Protein AF-A0A9E8NDL8-F1 (afdb_monomer_lite)

Structure (mmCIF, N/CA/C/O backbone):
data_AF-A0A9E8NDL8-F1
#
_entry.id   AF-A0A9E8NDL8-F1
#
loop_
_atom_site.group_PDB
_atom_site.id
_atom_site.type_symbol
_atom_site.label_atom_id
_atom_site.label_alt_id
_atom_site.label_comp_id
_atom_site.label_asym_id
_atom_site.label_entity_id
_atom_site.label_seq_id
_atom_site.pdbx_PDB_ins_code
_atom_site.Cartn_x
_atom_site.Cartn_y
_atom_site.Cartn_z
_atom_site.occupancy
_atom_site.B_iso_or_equiv
_atom_site.auth_seq_id
_atom_site.auth_comp_id
_atom_site.auth_asym_id
_atom_site.auth_atom_id
_atom_site.pdbx_PDB_model_num
ATOM 1 N N . MET A 1 1 ? -22.858 -1.207 37.411 1.00 66.19 1 MET A N 1
ATOM 2 C CA . MET A 1 1 ? -22.950 -1.117 35.938 1.00 66.19 1 MET A CA 1
ATOM 3 C C . MET A 1 1 ? -21.885 -0.187 35.372 1.00 66.19 1 MET A C 1
ATOM 5 O O . MET A 1 1 ? -21.017 -0.704 34.689 1.00 66.19 1 MET A O 1
ATOM 9 N N . LEU A 1 2 ? -21.819 1.086 35.790 1.00 80.62 2 LEU A N 1
ATOM 10 C CA . LEU A 1 2 ? -20.748 2.028 35.395 1.00 80.62 2 LEU A CA 1
ATOM 11 C C . LEU A 1 2 ? -19.310 1.514 35.601 1.00 80.62 2 LEU A C 1
ATOM 13 O O . LEU A 1 2 ? -18.444 1.724 34.761 1.00 80.62 2 LEU A O 1
ATOM 17 N N . LEU A 1 3 ? -19.049 0.806 36.705 1.00 84.94 3 LEU A N 1
ATOM 18 C CA . LEU A 1 3 ? -17.711 0.276 36.996 1.00 84.94 3 LEU A CA 1
ATOM 19 C C . LEU A 1 3 ? -17.259 -0.784 35.976 1.00 84.94 3 LEU A C 1
ATOM 21 O O . LEU A 1 3 ? -16.079 -0.888 35.669 1.00 84.94 3 LEU A O 1
ATOM 25 N N . LEU A 1 4 ? -18.213 -1.558 35.455 1.00 86.62 4 LEU A N 1
ATOM 26 C CA . LEU A 1 4 ? -17.977 -2.638 34.499 1.00 86.62 4 LEU A CA 1
ATOM 27 C C . LEU A 1 4 ? -17.780 -2.062 33.088 1.00 86.62 4 LEU A C 1
ATOM 29 O O . LEU A 1 4 ? -16.875 -2.487 32.380 1.00 86.62 4 LEU A O 1
ATOM 33 N N . GLU A 1 5 ? -18.552 -1.032 32.727 1.00 82.44 5 GLU A N 1
ATOM 34 C CA . GLU A 1 5 ? -18.357 -0.259 31.492 1.00 82.44 5 GLU A CA 1
ATOM 35 C C . GLU A 1 5 ? -16.988 0.424 31.443 1.00 82.44 5 GLU A C 1
ATOM 37 O O . GLU A 1 5 ? -16.293 0.327 30.434 1.00 82.44 5 GLU A O 1
ATOM 42 N N . LEU A 1 6 ? -16.558 1.055 32.542 1.00 88.88 6 LEU A N 1
ATOM 43 C CA . LEU A 1 6 ? -15.237 1.680 32.623 1.00 88.88 6 LEU A CA 1
ATOM 44 C C . LEU A 1 6 ? -14.118 0.643 32.446 1.00 88.88 6 LEU A C 1
ATOM 46 O O . LEU A 1 6 ? -13.143 0.886 31.737 1.00 88.88 6 LEU A O 1
ATOM 50 N N . LEU A 1 7 ? -14.280 -0.534 33.056 1.00 90.00 7 LEU A N 1
ATOM 51 C CA . LEU A 1 7 ? -13.309 -1.621 32.966 1.00 90.00 7 LEU A CA 1
ATOM 52 C C . LEU A 1 7 ? -13.215 -2.170 31.536 1.00 90.00 7 LEU A C 1
ATOM 54 O O . LEU A 1 7 ? -12.114 -2.387 31.037 1.00 90.00 7 LEU A O 1
ATOM 58 N N . LEU A 1 8 ? -14.349 -2.304 30.840 1.00 88.81 8 LEU A N 1
ATOM 59 C CA . LEU A 1 8 ? -14.384 -2.678 29.424 1.00 88.81 8 LEU A CA 1
ATOM 60 C C . LEU A 1 8 ? -13.718 -1.626 28.533 1.00 88.81 8 LEU A C 1
ATOM 62 O O . LEU A 1 8 ? -12.987 -1.993 27.618 1.00 88.81 8 LEU A O 1
ATOM 66 N N . PHE A 1 9 ? -13.914 -0.337 28.815 1.00 89.19 9 PHE A N 1
ATOM 67 C CA . PHE A 1 9 ? -13.299 0.745 28.044 1.00 89.19 9 PHE A CA 1
ATOM 68 C C . PHE A 1 9 ? -11.769 0.738 28.169 1.00 89.19 9 PHE A C 1
ATOM 70 O O . PHE A 1 9 ? -11.055 0.874 27.176 1.00 89.19 9 PHE A O 1
ATOM 77 N N . ILE A 1 10 ? -11.261 0.502 29.383 1.00 89.31 10 ILE A N 1
ATOM 78 C CA . ILE A 1 10 ? -9.822 0.376 29.648 1.00 89.31 10 ILE A CA 1
ATOM 79 C C . ILE A 1 10 ? -9.252 -0.865 28.953 1.00 89.31 10 ILE A C 1
ATOM 81 O O . ILE A 1 10 ? -8.210 -0.781 28.304 1.00 89.31 10 ILE A O 1
ATOM 85 N N . VAL A 1 11 ? -9.942 -2.007 29.040 1.00 91.00 11 VAL A N 1
ATOM 86 C CA . VAL A 1 11 ? -9.509 -3.253 28.389 1.00 91.00 11 VAL A CA 1
ATOM 87 C C . VAL A 1 11 ? -9.508 -3.110 26.867 1.00 91.00 11 VAL A C 1
ATOM 89 O O . VAL A 1 11 ? -8.539 -3.510 26.226 1.00 91.00 11 VAL A O 1
ATOM 92 N N . ALA A 1 12 ? -10.537 -2.494 26.283 1.00 89.12 12 ALA A N 1
ATOM 93 C CA . ALA A 1 12 ? -10.608 -2.244 24.846 1.00 89.12 12 ALA A CA 1
ATOM 94 C C . ALA A 1 12 ? -9.499 -1.289 24.375 1.00 89.12 12 ALA A C 1
ATOM 96 O O . ALA A 1 12 ? -8.852 -1.552 23.362 1.00 89.12 12 ALA A O 1
ATOM 97 N N . GLY A 1 13 ? -9.230 -0.223 25.137 1.00 85.25 13 GLY A N 1
ATOM 98 C CA . GLY A 1 13 ? -8.137 0.709 24.855 1.00 85.25 13 GLY A CA 1
ATOM 99 C C . GLY A 1 13 ? -6.764 0.039 24.921 1.00 85.25 13 GLY A C 1
ATOM 100 O O . GLY A 1 13 ? -5.952 0.206 24.012 1.00 85.25 13 GLY A O 1
ATOM 101 N N . MET A 1 14 ? -6.523 -0.782 25.948 1.00 89.88 14 MET A N 1
ATOM 102 C CA . MET A 1 14 ? -5.291 -1.568 26.053 1.00 89.88 14 MET A CA 1
ATOM 103 C C . MET A 1 14 ? -5.152 -2.562 24.901 1.00 89.88 14 MET A C 1
ATOM 105 O O . MET A 1 14 ? -4.080 -2.662 24.314 1.00 89.88 14 MET A O 1
ATOM 109 N N . PHE A 1 15 ? -6.230 -3.256 24.536 1.00 91.19 15 PHE A N 1
ATOM 110 C CA . PHE A 1 15 ? -6.218 -4.211 23.434 1.00 91.19 15 PHE A CA 1
ATOM 111 C C . PHE A 1 15 ? -5.872 -3.533 22.103 1.00 91.19 15 PHE A C 1
ATOM 113 O O . PHE A 1 15 ? -4.973 -3.987 21.397 1.00 91.19 15 PHE A O 1
ATOM 120 N N . ALA A 1 16 ? -6.517 -2.406 21.789 1.00 87.75 16 ALA A N 1
ATOM 121 C CA . ALA A 1 16 ? -6.223 -1.627 20.587 1.00 87.75 16 ALA A CA 1
ATOM 122 C C . ALA A 1 16 ? -4.769 -1.120 20.567 1.00 87.75 16 ALA A C 1
ATOM 124 O O . ALA A 1 16 ? -4.100 -1.196 19.536 1.00 87.75 16 ALA A O 1
ATOM 125 N N . PHE A 1 17 ? -4.251 -0.663 21.712 1.00 88.69 17 PHE A N 1
ATOM 126 C CA . PHE A 1 17 ? -2.861 -0.229 21.844 1.00 88.69 17 PHE A CA 1
ATOM 127 C C . PHE A 1 17 ? -1.868 -1.379 21.614 1.00 88.69 17 PHE A C 1
ATOM 129 O O . PHE A 1 17 ? -0.896 -1.221 20.874 1.00 88.69 17 PHE A O 1
ATOM 136 N N . THR A 1 18 ? -2.126 -2.556 22.191 1.00 88.69 18 THR A N 1
ATOM 137 C CA . THR A 1 18 ? -1.294 -3.749 21.997 1.00 88.69 18 THR A CA 1
ATOM 138 C C . THR A 1 18 ? -1.304 -4.214 20.542 1.00 88.69 18 THR A C 1
ATOM 140 O O . THR A 1 18 ? -0.240 -4.481 19.990 1.00 88.69 18 THR A O 1
ATOM 143 N N . VAL A 1 19 ? -2.474 -4.264 19.896 1.00 88.75 19 VAL A N 1
ATOM 144 C CA . VAL A 1 19 ? -2.586 -4.639 18.476 1.00 88.75 19 VAL A CA 1
ATOM 145 C C . VAL A 1 19 ? -1.824 -3.655 17.588 1.00 88.75 19 VAL A C 1
ATOM 147 O O . VAL A 1 19 ? -1.087 -4.089 16.707 1.00 88.75 19 VAL A O 1
ATOM 150 N N . SER A 1 20 ? -1.930 -2.350 17.858 1.00 85.88 20 SER A N 1
ATOM 151 C CA . SER A 1 20 ? -1.193 -1.318 17.119 1.00 85.88 20 SER A CA 1
ATOM 152 C C . SER A 1 20 ? 0.325 -1.506 17.230 1.00 85.88 20 SER A C 1
ATOM 154 O O . SER A 1 20 ? 1.029 -1.525 16.223 1.00 85.88 20 SER A O 1
ATOM 156 N N . LYS A 1 21 ? 0.836 -1.771 18.440 1.00 84.50 21 LYS A N 1
ATOM 157 C CA . LYS A 1 21 ? 2.268 -2.029 18.654 1.00 84.50 21 LYS A CA 1
ATOM 158 C C . LYS A 1 21 ? 2.763 -3.315 18.000 1.00 84.50 21 LYS A C 1
ATOM 160 O O . LYS A 1 21 ? 3.894 -3.356 17.522 1.00 84.50 21 LYS A O 1
ATOM 165 N N . ILE A 1 22 ? 1.934 -4.355 17.964 1.00 82.62 22 ILE A N 1
ATOM 166 C CA . ILE A 1 22 ? 2.263 -5.603 17.267 1.00 82.62 22 ILE A CA 1
ATOM 167 C C . ILE A 1 22 ? 2.302 -5.376 15.753 1.00 82.62 22 ILE A C 1
ATOM 169 O O . ILE A 1 22 ? 3.222 -5.864 15.104 1.00 82.62 22 ILE A O 1
ATOM 173 N N . ALA A 1 23 ? 1.355 -4.618 15.194 1.00 76.62 23 ALA A N 1
ATOM 174 C CA . ALA A 1 23 ? 1.347 -4.279 13.772 1.00 76.62 23 ALA A CA 1
ATOM 175 C C . ALA A 1 23 ? 2.606 -3.488 13.373 1.00 76.62 23 ALA A C 1
ATOM 177 O O . ALA A 1 23 ? 3.295 -3.877 12.433 1.00 76.62 23 ALA A O 1
ATOM 178 N N . GLU A 1 24 ? 2.962 -2.464 14.153 1.00 75.50 24 GLU A N 1
ATOM 179 C CA . GLU A 1 24 ? 4.178 -1.660 13.961 1.00 75.50 24 GLU A CA 1
ATOM 180 C C . GLU A 1 24 ? 5.455 -2.523 14.049 1.00 75.50 24 GLU A C 1
ATOM 182 O O . GLU A 1 24 ? 6.383 -2.392 13.247 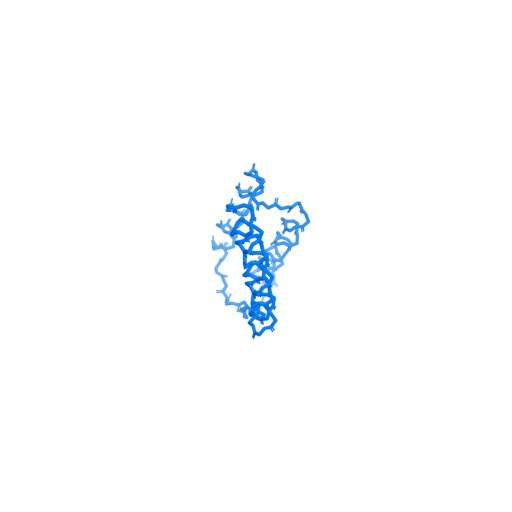1.00 75.50 24 GLU A O 1
ATOM 187 N N . TRP A 1 25 ? 5.495 -3.475 14.988 1.00 76.25 25 TRP A N 1
ATOM 188 C CA . TRP A 1 25 ? 6.608 -4.416 15.117 1.00 76.25 25 TRP A CA 1
ATOM 189 C C . TRP A 1 25 ? 6.704 -5.392 13.933 1.00 76.25 25 TRP A C 1
ATOM 191 O O . TRP A 1 25 ? 7.807 -5.653 13.455 1.00 76.25 25 TRP A O 1
ATOM 201 N N . ILE A 1 26 ? 5.576 -5.904 13.427 1.00 74.12 26 ILE A N 1
ATOM 202 C CA . ILE A 1 26 ? 5.536 -6.792 12.252 1.00 74.12 26 ILE A CA 1
ATOM 203 C C . ILE A 1 26 ? 6.025 -6.057 11.003 1.00 74.12 26 I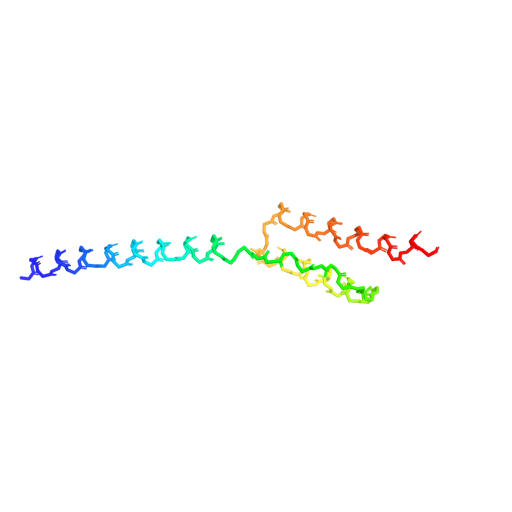LE A C 1
ATOM 205 O O . ILE A 1 26 ? 6.825 -6.615 10.258 1.00 74.12 26 ILE A O 1
ATOM 209 N N . GLU A 1 27 ? 5.591 -4.816 10.794 1.00 67.88 27 GLU A N 1
ATOM 210 C CA . GLU A 1 27 ? 6.018 -3.988 9.660 1.00 67.88 27 GLU A CA 1
ATOM 211 C C . GLU A 1 27 ? 7.526 -3.694 9.704 1.00 67.88 27 GLU A C 1
ATOM 213 O O . GLU A 1 27 ? 8.204 -3.719 8.679 1.00 67.88 27 GLU A O 1
ATOM 218 N N . THR A 1 28 ? 8.083 -3.530 10.908 1.00 69.94 28 THR A N 1
ATOM 219 C CA . THR A 1 28 ? 9.528 -3.341 11.110 1.00 69.94 28 THR A CA 1
ATOM 220 C C . THR A 1 28 ? 10.331 -4.636 10.911 1.00 69.94 28 THR A C 1
ATOM 222 O O . THR A 1 28 ? 11.446 -4.601 10.394 1.00 69.94 28 THR A O 1
ATOM 225 N N . GLN A 1 29 ? 9.803 -5.790 11.337 1.00 69.31 29 GLN A N 1
ATOM 226 C CA . GLN A 1 29 ? 10.485 -7.091 11.223 1.00 69.31 29 GLN A CA 1
ATOM 227 C C . GLN A 1 29 ? 10.389 -7.695 9.819 1.00 69.31 29 GLN A C 1
ATOM 229 O O . GLN A 1 29 ? 11.292 -8.411 9.383 1.00 69.31 29 GLN A O 1
ATOM 234 N N . PHE A 1 30 ? 9.306 -7.401 9.105 1.00 58.28 30 PHE A N 1
ATOM 235 C CA . PHE A 1 30 ? 9.091 -7.792 7.722 1.00 58.28 30 PHE A CA 1
ATOM 236 C C . PHE A 1 30 ? 8.959 -6.532 6.871 1.00 58.28 30 PHE A C 1
ATOM 238 O O . PHE A 1 30 ? 7.860 -6.249 6.387 1.00 58.28 30 PHE A O 1
ATOM 245 N N . PRO A 1 31 ? 10.064 -5.794 6.636 1.00 55.22 31 PRO A N 1
ATOM 246 C CA . PRO A 1 31 ? 10.043 -4.795 5.585 1.00 55.22 31 PRO A CA 1
ATOM 247 C C . PRO A 1 31 ? 9.591 -5.518 4.312 1.00 55.22 31 PRO A C 1
ATOM 249 O O . PRO A 1 31 ? 10.078 -6.633 4.054 1.00 55.22 31 PRO A O 1
ATOM 252 N N . PRO A 1 32 ? 8.629 -4.975 3.546 1.00 58.19 32 PRO A N 1
ATOM 253 C CA . PRO A 1 32 ? 8.245 -5.568 2.280 1.00 58.19 32 PRO A CA 1
ATOM 254 C C . PRO A 1 32 ? 9.522 -5.702 1.459 1.00 58.19 32 PRO A C 1
ATOM 256 O O . PRO A 1 32 ? 10.099 -4.710 1.028 1.00 58.19 32 PRO A O 1
ATOM 259 N N . LYS A 1 33 ? 10.024 -6.938 1.334 1.00 52.97 33 LYS A N 1
ATOM 260 C CA . LYS A 1 33 ? 11.209 -7.221 0.533 1.00 52.97 33 LYS A CA 1
ATOM 261 C C . LYS A 1 33 ? 10.910 -6.679 -0.854 1.00 52.97 33 LYS A C 1
ATOM 263 O O . LYS A 1 33 ? 10.035 -7.231 -1.528 1.00 52.97 33 LYS A O 1
ATOM 268 N N . GLU A 1 34 ? 11.637 -5.643 -1.261 1.00 56.66 34 GLU A N 1
ATOM 269 C CA . GLU A 1 34 ? 11.813 -5.301 -2.664 1.00 56.66 34 GLU A CA 1
ATOM 270 C C . GLU A 1 34 ? 12.2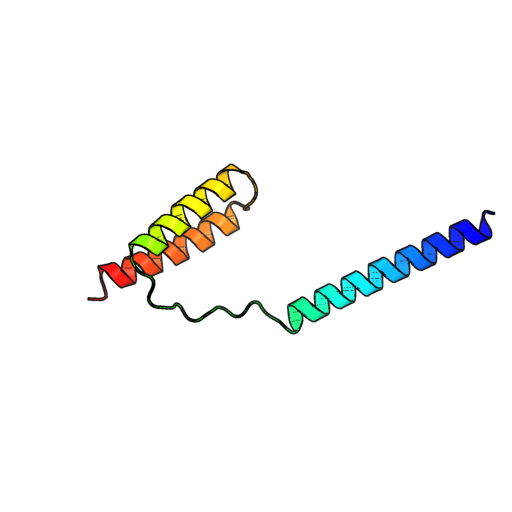71 -6.589 -3.337 1.00 56.66 34 GLU A C 1
ATOM 272 O O . GLU A 1 34 ? 13.379 -7.093 -3.125 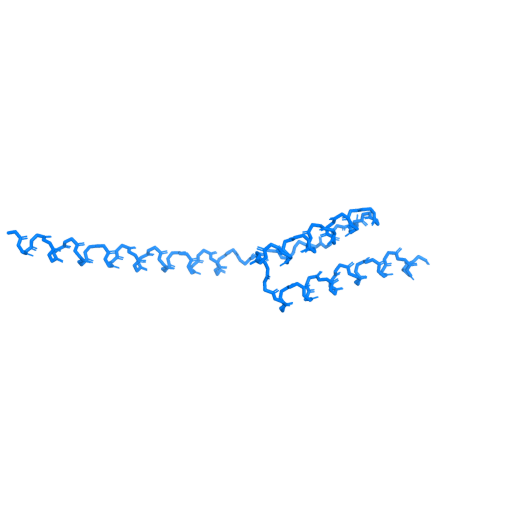1.00 56.66 34 GLU A O 1
ATOM 277 N N . LYS A 1 35 ? 11.334 -7.247 -4.021 1.00 56.16 35 LYS A N 1
ATOM 278 C CA . LYS A 1 35 ? 11.663 -8.448 -4.769 1.00 56.16 35 LYS A CA 1
ATOM 279 C C . LYS A 1 35 ? 12.638 -7.981 -5.842 1.00 56.16 35 LYS A C 1
ATOM 281 O O . LYS A 1 35 ? 12.288 -7.042 -6.554 1.00 56.16 35 LYS A O 1
ATOM 286 N N . PRO A 1 36 ? 13.809 -8.626 -5.991 1.00 53.28 36 PRO A N 1
ATOM 287 C CA . PRO A 1 36 ? 14.679 -8.320 -7.112 1.00 53.28 36 PRO A CA 1
ATOM 288 C C . PRO A 1 36 ? 13.838 -8.431 -8.388 1.00 53.28 36 PRO A C 1
ATOM 290 O O . PRO A 1 36 ? 13.053 -9.391 -8.490 1.00 53.28 36 PRO A O 1
ATOM 293 N N . PRO A 1 37 ? 13.927 -7.456 -9.311 1.00 56.38 37 PRO A N 1
ATOM 294 C CA . PRO A 1 37 ? 13.110 -7.452 -10.508 1.00 56.38 37 PRO A CA 1
ATOM 295 C C . PRO A 1 37 ? 13.402 -8.748 -11.259 1.00 56.38 37 PRO A C 1
ATOM 297 O O . PRO A 1 37 ? 14.485 -8.969 -11.798 1.00 56.38 37 PRO A O 1
ATOM 300 N N . ARG A 1 38 ? 12.441 -9.679 -11.234 1.00 60.34 38 ARG A N 1
ATOM 301 C CA . ARG A 1 38 ? 12.457 -10.795 -12.178 1.00 60.34 38 ARG A CA 1
ATOM 302 C C . ARG A 1 38 ? 12.419 -10.171 -13.571 1.00 60.34 38 ARG A C 1
ATOM 304 O O . ARG A 1 38 ? 11.695 -9.189 -13.726 1.00 60.34 38 ARG A O 1
ATOM 311 N N . PRO A 1 39 ? 13.118 -10.733 -14.570 1.00 57.66 39 PRO A N 1
ATOM 312 C CA . PRO A 1 39 ? 13.019 -10.254 -15.942 1.00 57.66 39 PRO A CA 1
ATOM 313 C C . PRO A 1 39 ? 11.562 -10.401 -16.391 1.00 57.66 39 PRO A C 1
ATOM 315 O O . PRO A 1 39 ? 11.093 -11.493 -16.724 1.00 57.66 39 PRO A O 1
ATOM 318 N N . ARG A 1 40 ? 10.816 -9.302 -16.284 1.00 62.78 40 ARG A N 1
ATOM 319 C CA . ARG A 1 40 ? 9.402 -9.220 -16.621 1.00 62.78 40 ARG A CA 1
ATOM 320 C C . ARG A 1 40 ? 9.294 -9.107 -18.124 1.00 62.78 40 ARG A C 1
ATOM 322 O O . ARG A 1 40 ? 10.062 -8.406 -18.774 1.00 62.78 40 ARG A O 1
ATOM 329 N N . ARG A 1 41 ? 8.328 -9.803 -18.711 1.00 69.38 41 ARG A N 1
ATOM 330 C CA . ARG A 1 41 ? 8.071 -9.642 -20.146 1.00 69.38 41 ARG A CA 1
ATOM 331 C C . ARG A 1 41 ? 7.360 -8.311 -20.374 1.00 69.38 41 ARG A C 1
ATOM 333 O O . ARG A 1 41 ? 6.495 -7.927 -19.595 1.00 69.38 41 ARG A O 1
ATOM 340 N N . ARG A 1 42 ? 7.616 -7.664 -21.515 1.00 69.94 42 ARG A N 1
ATOM 341 C CA . ARG A 1 42 ? 6.973 -6.398 -21.934 1.00 69.94 42 ARG A CA 1
ATOM 342 C C . ARG A 1 42 ? 5.439 -6.385 -21.780 1.00 69.94 42 ARG A C 1
ATOM 344 O O . ARG A 1 42 ? 4.841 -5.351 -21.505 1.00 69.94 42 ARG A O 1
ATOM 351 N N . ARG A 1 43 ? 4.789 -7.544 -21.955 1.00 70.94 43 ARG A N 1
ATOM 352 C CA . ARG A 1 43 ? 3.334 -7.718 -21.776 1.00 70.94 43 ARG A CA 1
ATOM 353 C C . ARG A 1 43 ? 2.878 -7.640 -20.317 1.00 70.94 43 ARG A C 1
ATOM 355 O O . ARG A 1 43 ? 1.780 -7.161 -20.075 1.00 70.94 43 ARG A O 1
ATOM 362 N N . GLU A 1 44 ? 3.695 -8.107 -19.380 1.00 74.88 44 GLU A N 1
ATOM 363 C CA . GLU A 1 44 ? 3.375 -8.113 -17.948 1.00 74.88 44 GLU A CA 1
ATOM 364 C C . GLU A 1 44 ? 3.450 -6.698 -17.376 1.00 74.88 44 GLU A C 1
ATOM 366 O O . GLU A 1 44 ? 2.539 -6.282 -16.675 1.00 74.88 44 GLU A O 1
ATOM 371 N N . ILE A 1 45 ? 4.461 -5.921 -17.776 1.00 73.75 45 ILE A N 1
ATOM 372 C CA . ILE A 1 45 ? 4.597 -4.510 -17.378 1.00 73.75 45 ILE A CA 1
ATOM 373 C C . ILE A 1 45 ? 3.409 -3.682 -17.879 1.00 73.75 45 ILE A C 1
ATOM 375 O O . ILE A 1 45 ? 2.869 -2.860 -17.146 1.00 73.75 45 ILE A O 1
ATOM 379 N N . LYS A 1 46 ? 2.947 -3.933 -19.112 1.00 77.12 46 LYS A N 1
ATOM 380 C CA . LYS A 1 46 ? 1.772 -3.247 -19.663 1.00 77.12 46 LYS A CA 1
ATOM 381 C C . LYS A 1 46 ? 0.486 -3.586 -18.899 1.00 77.12 46 LYS A C 1
ATOM 383 O O . LYS A 1 46 ? -0.310 -2.693 -18.636 1.00 77.12 46 LYS A O 1
ATOM 388 N N . ALA A 1 47 ? 0.298 -4.857 -18.541 1.00 79.44 47 ALA A N 1
ATOM 389 C CA . ALA A 1 47 ? -0.852 -5.284 -17.747 1.00 79.44 47 ALA A CA 1
ATOM 390 C C . ALA A 1 47 ? -0.828 -4.671 -16.336 1.00 79.44 47 ALA A C 1
ATOM 392 O O . ALA A 1 47 ? -1.864 -4.214 -15.859 1.00 79.44 47 ALA A O 1
ATOM 393 N N . ASP A 1 48 ? 0.347 -4.599 -15.703 1.00 77.50 48 ASP A N 1
ATOM 394 C CA . ASP A 1 48 ? 0.515 -3.938 -14.405 1.00 77.50 48 ASP A CA 1
ATOM 395 C C . ASP A 1 48 ? 0.217 -2.430 -14.493 1.00 77.50 48 ASP A C 1
ATOM 397 O O . ASP A 1 48 ? -0.431 -1.901 -13.593 1.00 77.50 48 ASP A O 1
ATOM 401 N N . LEU A 1 49 ? 0.594 -1.748 -15.586 1.00 79.50 49 LEU A N 1
ATOM 402 C CA . LEU A 1 49 ? 0.249 -0.335 -15.818 1.00 79.50 49 LEU A CA 1
ATOM 403 C C . LEU A 1 49 ? -1.269 -0.116 -15.941 1.00 79.50 49 LEU A C 1
ATOM 405 O O . LEU A 1 49 ? -1.808 0.815 -15.342 1.00 79.50 49 LEU A O 1
ATOM 409 N N . ASP A 1 50 ? -1.964 -0.983 -16.685 1.00 82.12 50 ASP A N 1
ATOM 410 C CA . ASP A 1 50 ? -3.423 -0.910 -16.851 1.00 82.12 50 ASP A CA 1
ATOM 411 C C . ASP A 1 50 ? -4.147 -1.123 -15.509 1.00 82.12 50 ASP A C 1
ATOM 413 O O . ASP A 1 50 ? -5.100 -0.407 -15.179 1.00 82.12 50 ASP A O 1
ATOM 417 N N . VAL A 1 51 ? -3.670 -2.072 -14.694 1.00 82.19 51 VAL A N 1
ATOM 418 C CA . VAL A 1 51 ? -4.196 -2.307 -13.342 1.00 82.19 51 VAL A CA 1
ATOM 419 C C . VAL A 1 51 ? -3.909 -1.106 -12.439 1.00 82.19 51 VAL A C 1
ATOM 421 O O . VAL A 1 51 ? -4.829 -0.630 -11.769 1.00 82.19 51 VAL A O 1
ATOM 424 N N . LEU A 1 52 ? -2.689 -0.565 -12.464 1.00 83.56 52 LEU A N 1
ATOM 425 C CA . LEU A 1 52 ? -2.291 0.592 -11.661 1.00 83.56 52 LEU A CA 1
ATOM 426 C C . LEU A 1 52 ? -3.158 1.822 -11.982 1.00 83.56 52 LEU A C 1
ATOM 428 O O . LEU A 1 52 ? -3.715 2.444 -11.073 1.00 83.56 52 LEU A O 1
ATOM 432 N N . TYR A 1 53 ? -3.374 2.107 -13.267 1.00 81.25 53 TYR A N 1
ATOM 433 C CA . TYR A 1 53 ? -4.260 3.179 -13.723 1.00 81.25 53 TYR A CA 1
ATOM 434 C C . TYR A 1 53 ? -5.707 2.974 -13.256 1.00 81.25 53 TYR A C 1
ATOM 436 O O . TYR A 1 53 ? -6.355 3.909 -12.777 1.00 81.25 53 TYR A O 1
ATOM 444 N N . SER A 1 54 ? -6.215 1.739 -13.329 1.00 81.88 54 SER A N 1
ATOM 445 C CA . SER A 1 54 ? -7.565 1.426 -12.849 1.00 81.88 54 SER A CA 1
ATOM 446 C C . SER A 1 54 ? -7.716 1.642 -11.338 1.00 81.88 54 SER A C 1
ATOM 448 O O . SER A 1 54 ? -8.732 2.181 -10.897 1.00 81.88 54 SER A O 1
ATOM 450 N N . SER A 1 55 ? -6.690 1.303 -10.552 1.00 78.19 55 SER A N 1
ATOM 451 C CA . SER A 1 55 ? -6.686 1.474 -9.097 1.00 78.19 55 SER A CA 1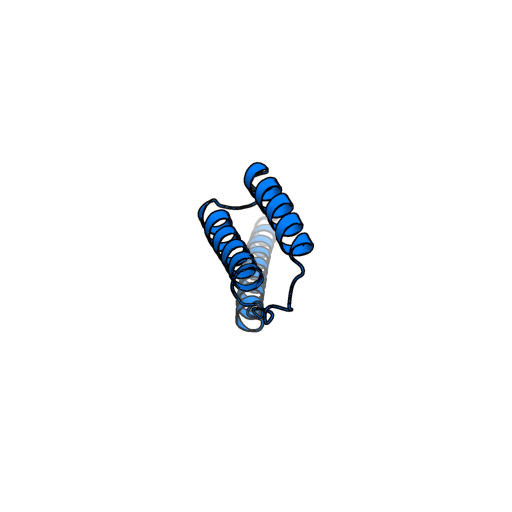
ATOM 452 C C . SER A 1 55 ? -6.565 2.937 -8.657 1.00 78.19 55 SER A C 1
ATOM 454 O O . SER A 1 55 ? -7.262 3.346 -7.729 1.00 78.19 55 SER A O 1
ATOM 456 N N . TYR A 1 56 ? -5.783 3.756 -9.371 1.00 78.00 56 TYR A N 1
ATOM 457 C CA . TYR A 1 56 ? -5.763 5.210 -9.176 1.00 78.00 56 TYR A CA 1
ATOM 458 C C . TYR A 1 56 ? -7.132 5.827 -9.486 1.00 78.00 56 TYR A C 1
ATOM 460 O O . TYR A 1 56 ? -7.685 6.567 -8.676 1.00 78.00 56 TYR A O 1
ATOM 468 N N . ARG A 1 57 ? -7.757 5.435 -10.606 1.00 80.94 57 ARG A N 1
ATOM 469 C CA . ARG A 1 57 ? -9.100 5.909 -10.982 1.00 80.94 57 ARG A CA 1
ATOM 470 C C . ARG A 1 57 ? -10.181 5.532 -9.961 1.00 80.94 57 ARG A C 1
ATOM 472 O O . ARG A 1 57 ? -11.167 6.249 -9.825 1.00 80.94 57 ARG A O 1
ATOM 479 N N . GLN A 1 58 ? -10.014 4.411 -9.262 1.00 86.38 58 GLN A N 1
ATOM 480 C CA . GLN A 1 58 ? -10.909 3.969 -8.188 1.00 86.38 58 GLN A CA 1
ATOM 481 C C . GLN A 1 58 ? -10.646 4.676 -6.846 1.00 86.38 58 GLN A C 1
ATOM 483 O O . GLN A 1 58 ? -11.368 4.419 -5.886 1.00 86.38 58 GLN A O 1
ATOM 488 N N . GLY A 1 59 ? -9.639 5.553 -6.763 1.00 82.31 59 GLY A N 1
ATOM 489 C CA . GLY A 1 59 ? -9.239 6.223 -5.523 1.00 82.31 59 GLY A CA 1
ATOM 490 C C . GLY A 1 59 ? -8.571 5.289 -4.511 1.00 82.31 59 GLY A C 1
ATOM 491 O O . GLY A 1 59 ? -8.472 5.632 -3.337 1.00 82.31 59 GLY A O 1
ATOM 492 N N . LEU A 1 60 ? -8.138 4.100 -4.948 1.00 78.44 60 LEU A N 1
ATOM 493 C CA . LEU A 1 60 ? -7.436 3.119 -4.113 1.00 78.44 60 LEU A CA 1
ATOM 494 C C . LEU A 1 60 ? -5.938 3.426 -3.991 1.00 78.44 60 LEU A C 1
ATOM 496 O O . LEU A 1 60 ? -5.273 2.860 -3.127 1.00 78.44 60 LEU A O 1
ATOM 500 N N . LEU A 1 61 ? -5.413 4.293 -4.862 1.00 75.94 61 LEU A N 1
ATOM 501 C CA . LEU A 1 61 ? -4.043 4.786 -4.812 1.00 75.94 61 LEU A CA 1
ATOM 502 C C . LEU A 1 61 ? -4.018 6.307 -4.705 1.00 75.94 61 LEU A C 1
ATOM 504 O O . LEU A 1 61 ? -4.734 7.001 -5.425 1.00 75.94 61 LEU A O 1
ATOM 508 N N . ASP A 1 62 ? -3.130 6.789 -3.842 1.00 78.06 62 ASP A N 1
ATOM 509 C CA . ASP A 1 62 ? -2.755 8.195 -3.770 1.00 78.06 62 ASP A CA 1
ATOM 510 C C . ASP A 1 62 ? -1.909 8.599 -4.990 1.00 78.06 62 ASP A C 1
ATOM 512 O O . ASP A 1 62 ? -1.174 7.783 -5.555 1.00 78.06 62 ASP A O 1
ATOM 516 N N . GLU A 1 63 ? -1.992 9.863 -5.396 1.00 75.12 63 GLU A N 1
ATOM 517 C CA . GLU A 1 63 ? -1.358 10.370 -6.620 1.00 75.12 63 GLU A CA 1
ATOM 518 C C . GLU A 1 63 ? 0.171 10.253 -6.573 1.00 75.12 63 GLU A C 1
ATOM 520 O O . GLU A 1 63 ? 0.797 9.840 -7.551 1.00 75.12 63 GLU A O 1
ATOM 525 N N . ALA A 1 64 ? 0.770 10.495 -5.403 1.00 76.88 64 ALA A N 1
ATOM 526 C CA . ALA A 1 64 ? 2.203 10.315 -5.191 1.00 76.88 64 ALA A CA 1
ATOM 527 C C . ALA A 1 64 ? 2.637 8.842 -5.325 1.00 76.88 64 ALA A C 1
ATOM 529 O O . ALA A 1 64 ? 3.706 8.551 -5.861 1.00 76.88 64 ALA A O 1
ATOM 530 N N . GLN A 1 65 ? 1.799 7.898 -4.879 1.00 73.12 65 GLN A N 1
ATOM 531 C CA . GLN A 1 65 ? 2.073 6.463 -5.008 1.00 73.12 65 GLN A CA 1
ATOM 532 C C . GLN A 1 65 ? 1.876 5.971 -6.444 1.00 73.12 65 GLN A C 1
ATOM 534 O O . GLN A 1 65 ? 2.625 5.107 -6.905 1.00 73.12 65 GLN A O 1
ATOM 539 N N . TYR A 1 66 ? 0.886 6.521 -7.151 1.00 76.31 66 TYR A N 1
ATOM 540 C CA . TYR A 1 66 ? 0.643 6.234 -8.560 1.00 76.31 66 TYR A CA 1
ATOM 541 C C . TYR A 1 66 ? 1.823 6.688 -9.424 1.00 76.31 66 TYR A C 1
ATOM 543 O O . TYR A 1 66 ? 2.326 5.893 -10.215 1.00 76.31 66 TYR A O 1
ATOM 551 N N . LEU A 1 67 ? 2.307 7.919 -9.229 1.00 78.69 67 LEU A N 1
ATOM 552 C CA . LEU A 1 67 ? 3.457 8.464 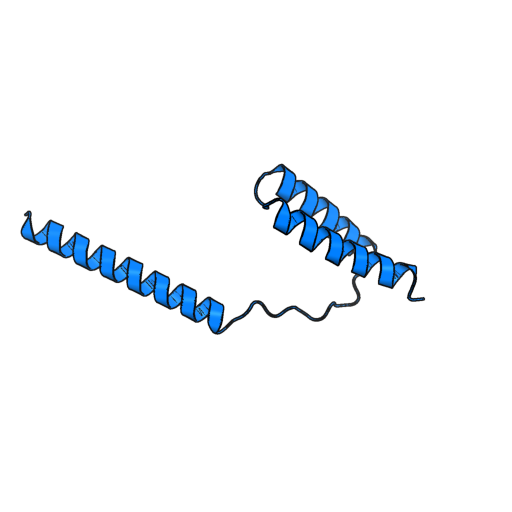-9.956 1.00 78.69 67 LEU A CA 1
ATOM 553 C C . LEU A 1 67 ? 4.718 7.628 -9.728 1.00 78.69 67 LEU A C 1
ATOM 555 O O . LEU A 1 67 ? 5.310 7.150 -10.689 1.00 78.69 67 LEU A O 1
ATOM 559 N N . ASN A 1 68 ? 5.061 7.356 -8.467 1.00 80.06 68 ASN A N 1
ATOM 560 C CA . ASN A 1 68 ? 6.282 6.623 -8.130 1.00 80.06 68 ASN A CA 1
ATOM 561 C C . ASN A 1 68 ? 6.287 5.192 -8.711 1.00 80.06 68 ASN A C 1
ATOM 563 O O . ASN A 1 68 ? 7.270 4.751 -9.297 1.00 80.06 68 ASN A O 1
ATOM 567 N N . ARG A 1 69 ? 5.153 4.474 -8.633 1.00 74.94 69 ARG A N 1
ATOM 568 C CA . ARG A 1 69 ? 5.037 3.131 -9.234 1.00 74.94 69 ARG A CA 1
ATOM 569 C C . ARG A 1 69 ? 4.972 3.145 -10.758 1.00 74.94 69 ARG A C 1
ATOM 571 O O . ARG A 1 69 ? 5.349 2.157 -11.384 1.00 74.94 69 ARG A O 1
ATOM 578 N N . THR A 1 70 ? 4.453 4.215 -11.353 1.00 82.56 70 THR A N 1
ATOM 579 C CA . THR A 1 70 ? 4.413 4.358 -12.811 1.00 82.56 70 THR A CA 1
ATOM 580 C C . THR A 1 70 ? 5.820 4.582 -13.353 1.00 82.56 70 THR A C 1
ATOM 582 O O . THR A 1 70 ? 6.197 3.899 -14.302 1.00 82.56 70 THR A O 1
ATOM 585 N N . ASP A 1 71 ? 6.606 5.453 -12.715 1.00 82.06 71 ASP A N 1
ATOM 586 C CA . ASP A 1 71 ? 8.000 5.709 -13.092 1.00 82.06 71 ASP A CA 1
ATOM 587 C C . ASP A 1 71 ? 8.845 4.430 -13.002 1.00 82.06 71 ASP A C 1
ATOM 589 O O . ASP A 1 71 ? 9.504 4.063 -13.971 1.00 82.06 71 ASP A O 1
ATOM 593 N N . GLU A 1 72 ? 8.718 3.657 -11.919 1.00 81.88 72 GLU A N 1
ATOM 594 C CA . GLU A 1 72 ? 9.441 2.386 -11.762 1.00 81.88 72 GLU A CA 1
ATOM 595 C C . GLU A 1 72 ? 9.098 1.356 -12.863 1.00 81.88 72 GLU A C 1
ATOM 597 O O . GLU A 1 72 ? 9.967 0.639 -13.370 1.00 81.88 72 GLU A O 1
ATOM 602 N N . LEU A 1 73 ? 7.824 1.269 -13.266 1.00 79.56 73 LEU A N 1
ATOM 603 C CA . LEU A 1 73 ? 7.387 0.370 -14.342 1.00 79.56 73 LEU A CA 1
ATOM 604 C C . LEU A 1 73 ? 7.831 0.859 -15.729 1.00 79.56 73 LEU A C 1
ATOM 606 O O . LEU A 1 73 ? 8.104 0.035 -16.607 1.00 79.56 73 LEU A O 1
ATOM 610 N N . ILE A 1 74 ? 7.903 2.176 -15.937 1.00 81.25 74 ILE A N 1
ATOM 611 C CA . ILE A 1 74 ? 8.423 2.780 -17.168 1.00 81.25 74 ILE A CA 1
ATOM 612 C C . ILE A 1 74 ? 9.930 2.541 -17.278 1.00 81.25 74 ILE A C 1
ATOM 614 O O . ILE A 1 74 ? 10.386 2.154 -18.354 1.00 81.25 74 ILE A O 1
ATOM 618 N N . ASP A 1 75 ? 10.679 2.674 -16.186 1.00 81.00 75 ASP A N 1
ATOM 619 C CA . ASP A 1 75 ? 12.117 2.401 -16.155 1.00 81.00 75 ASP A CA 1
ATOM 620 C C . ASP A 1 75 ? 12.410 0.931 -16.485 1.00 81.00 75 ASP A C 1
ATOM 622 O O . ASP A 1 75 ? 13.225 0.644 -17.365 1.00 81.00 75 ASP A O 1
ATOM 626 N N . GLN A 1 76 ? 11.653 -0.010 -15.904 1.00 75.00 76 GLN A N 1
ATOM 627 C CA . GLN A 1 76 ? 11.740 -1.436 -16.261 1.00 75.00 76 GLN A CA 1
ATOM 628 C C . GLN A 1 76 ? 11.408 -1.690 -17.742 1.00 75.00 76 GLN A C 1
ATOM 630 O O . GLN A 1 76 ? 11.987 -2.572 -18.381 1.00 75.00 76 GLN A O 1
ATOM 635 N N . LEU A 1 77 ? 10.471 -0.930 -18.319 1.00 76.62 77 LEU A N 1
ATOM 636 C CA . LEU A 1 77 ? 10.122 -1.039 -19.735 1.00 76.62 77 LEU A CA 1
ATOM 637 C C . LEU A 1 77 ? 11.217 -0.471 -20.647 1.00 76.62 77 LEU A C 1
ATOM 639 O O . LEU A 1 77 ? 11.463 -1.026 -21.724 1.00 76.62 77 LEU A O 1
ATOM 643 N N . ALA A 1 78 ? 11.842 0.632 -20.241 1.00 77.75 78 ALA A N 1
ATOM 644 C CA . ALA A 1 78 ? 12.928 1.282 -20.958 1.00 77.75 78 ALA A CA 1
ATOM 645 C C . ALA A 1 78 ? 14.179 0.399 -20.958 1.00 77.75 78 ALA A C 1
ATOM 647 O O . ALA A 1 78 ? 14.750 0.172 -22.022 1.00 77.75 78 ALA A O 1
ATOM 648 N N . GLU A 1 79 ? 14.530 -0.193 -19.816 1.00 77.75 79 GLU A N 1
ATOM 649 C CA . GLU A 1 79 ? 15.646 -1.135 -19.691 1.00 77.75 79 GLU A CA 1
ATOM 650 C C . GLU A 1 79 ? 15.460 -2.361 -20.601 1.00 77.75 79 GLU A C 1
ATOM 652 O O . GLU A 1 79 ? 16.380 -2.762 -21.302 1.00 77.75 79 GLU A O 1
ATOM 657 N N . LEU A 1 80 ? 14.236 -2.885 -20.717 1.00 72.88 80 LEU A N 1
ATOM 658 C CA . LEU A 1 80 ? 13.914 -3.967 -21.661 1.00 72.88 80 LEU A CA 1
ATOM 659 C C . LEU A 1 80 ? 13.907 -3.550 -23.139 1.00 72.88 80 LEU A C 1
ATOM 661 O O . LEU A 1 80 ? 13.941 -4.415 -24.009 1.00 72.88 80 LEU A O 1
ATOM 665 N N . THR A 1 81 ? 13.749 -2.259 -23.439 1.00 70.62 81 THR A N 1
ATOM 666 C CA . THR A 1 81 ? 13.641 -1.753 -24.820 1.00 70.62 81 THR A CA 1
ATOM 667 C C . THR A 1 81 ? 14.982 -1.232 -25.350 1.00 70.62 81 THR A C 1
ATOM 669 O O . THR A 1 81 ? 15.193 -1.257 -26.559 1.00 70.62 81 THR A O 1
ATOM 672 N N . TYR A 1 82 ? 15.868 -0.764 -24.466 1.00 70.69 82 TYR A N 1
ATOM 673 C CA . TYR A 1 82 ? 17.157 -0.144 -24.799 1.00 70.69 82 TYR A CA 1
ATOM 674 C C . TYR A 1 82 ? 18.379 -0.890 -24.236 1.00 70.69 82 TYR A C 1
ATOM 676 O O . TYR A 1 82 ? 19.501 -0.529 -24.578 1.00 70.69 82 TYR A O 1
ATOM 684 N N . GLY A 1 83 ? 18.185 -1.886 -23.366 1.00 59.16 83 GLY A N 1
ATOM 685 C CA . GLY A 1 83 ? 19.250 -2.703 -22.768 1.00 59.16 83 GLY A CA 1
ATOM 686 C C . GLY A 1 83 ? 19.647 -3.947 -23.572 1.00 59.16 83 GLY A C 1
ATOM 687 O O . GLY A 1 83 ? 20.333 -4.804 -23.018 1.00 59.16 83 GLY A O 1
ATOM 688 N N . ASP A 1 84 ? 19.211 -4.049 -24.832 1.00 47.25 84 ASP A N 1
ATOM 689 C CA . ASP A 1 84 ? 19.568 -5.105 -25.798 1.00 47.25 84 ASP A CA 1
ATOM 690 C C . ASP A 1 84 ? 20.489 -4.530 -26.892 1.00 47.25 84 ASP A C 1
ATOM 692 O O . ASP A 1 84 ? 20.138 -3.462 -27.454 1.00 47.25 84 ASP A O 1
#

pLDDT: mean 76.32, std 10.38, range [47.25, 91.19]

Foldseek 3Di:
DVVVVVVVVVVVVVVVVVVVVVVVVVCVVCVPPPDDDDLDDLVRLVVVLVVLVVCVVVVVDDPVRSVVVNVVSVVSNCCVVPVD

Sequence (84 aa):
MLLLELLLFIVAGMFAFTVSKIAEWIETQFPPKEKPPRPRRRREIKADLDVLYSSYRQGLLDEAQYLNRTDELIDQLAELTYGD

Radius of gyration: 21.69 Å; chains: 1; bounding box: 42×21×63 Å

Secondary structure (DSSP, 8-state):
-HHHHHHHHHHHHHHHHHHHHHHHHHHHHS-----------HHHHHHHHHHHHHHHHTT-S-HHHHHHHHHHHHHHHHHHHH--

Organism: NCBI:txid2910158